Protein AF-A0A4Q3W3Z8-F1 (afdb_monomer)

Foldseek 3Di:
DDFDEDEAEDFAQVSLVVVVVCVVVVGNHQEYEYEDFWQDDPPRDTDGGNSRVSCVVVVHHYDHDD

Solvent-accessible surface area (backbone atoms only — not comparable to full-atom values): 3944 Å² total; per-residue (Å²): 132,85,78,68,79,38,73,49,77,41,38,54,65,79,45,38,62,59,53,48,53,41,56,76,69,67,52,48,67,74,31,37,36,31,68,56,70,41,63,45,75,89,85,50,43,81,39,72,37,48,31,52,55,51,31,60,77,68,69,46,55,74,46,59,73,133

Sequence (66 aa):
MMKPRIVFMGTPEFAVASLDALVKAENNIVGVITAPDKPAGRGMKMNTSAVKRYAEEHSLRLLQPE

Secondary structure (DSSP, 8-state):
-PPPEEEEE--STTHHHHHHHHHHTT-EEEEEE-PPPEEETTTTEEE--HHHHHHHHTT--EE---

Radius of gyration: 12.96 Å; Cα contacts (8 Å, |Δi|>4): 105; chains: 1; bounding box: 36×23×38 Å

Mean predicted aligned error: 3.02 Å

pLDDT: mean 95.63, std 4.12, range [77.5, 98.62]

Structure (mmCIF, N/CA/C/O backbone):
data_AF-A0A4Q3W3Z8-F1
#
_entry.id   AF-A0A4Q3W3Z8-F1
#
loop_
_atom_site.group_PDB
_atom_site.id
_atom_site.type_symbol
_atom_site.label_atom_id
_atom_site.label_alt_id
_atom_site.label_comp_id
_atom_site.label_asym_id
_atom_site.label_entity_id
_atom_site.label_seq_id
_atom_site.pdbx_PDB_ins_code
_atom_site.Cartn_x
_atom_site.Cartn_y
_atom_site.Cartn_z
_atom_site.occupancy
_atom_site.B_iso_or_equiv
_atom_site.auth_seq_id
_atom_site.auth_comp_id
_atom_site.auth_asym_id
_atom_site.auth_atom_id
_atom_site.pdbx_PDB_model_num
ATOM 1 N N . MET A 1 1 ? -19.618 -0.216 19.327 1.00 77.50 1 MET A N 1
ATOM 2 C CA . MET A 1 1 ? -19.823 -0.907 18.031 1.00 77.50 1 MET A CA 1
ATOM 3 C C . MET A 1 1 ? -18.465 -1.349 17.502 1.00 77.50 1 MET A C 1
ATOM 5 O O . MET A 1 1 ? -17.490 -0.657 17.761 1.00 77.50 1 MET A O 1
ATOM 9 N N . MET A 1 2 ? -18.372 -2.499 16.832 1.00 84.25 2 MET A N 1
ATOM 10 C CA . MET A 1 2 ? -17.099 -3.011 16.305 1.00 84.25 2 MET A CA 1
ATOM 11 C C . MET A 1 2 ? -16.698 -2.234 15.037 1.00 84.25 2 MET A C 1
ATOM 13 O O . MET A 1 2 ? -17.550 -2.019 14.176 1.00 84.25 2 MET A O 1
ATOM 17 N N . LYS A 1 3 ? -15.433 -1.799 14.912 1.00 88.50 3 LYS A N 1
ATOM 18 C CA . LYS A 1 3 ? -14.933 -1.139 13.687 1.00 88.50 3 LYS A CA 1
ATOM 19 C C . LYS A 1 3 ? -14.901 -2.150 12.521 1.00 88.50 3 LYS A C 1
ATOM 21 O O . LYS A 1 3 ? -14.451 -3.281 12.739 1.00 88.50 3 LYS A O 1
ATOM 26 N N . PRO A 1 4 ? -15.334 -1.776 11.299 1.00 95.44 4 PRO A N 1
ATOM 27 C CA . PRO A 1 4 ? -15.269 -2.659 10.136 1.00 95.44 4 PRO A CA 1
ATOM 28 C C . PRO A 1 4 ? -13.818 -3.030 9.819 1.00 95.44 4 PRO A C 1
ATOM 30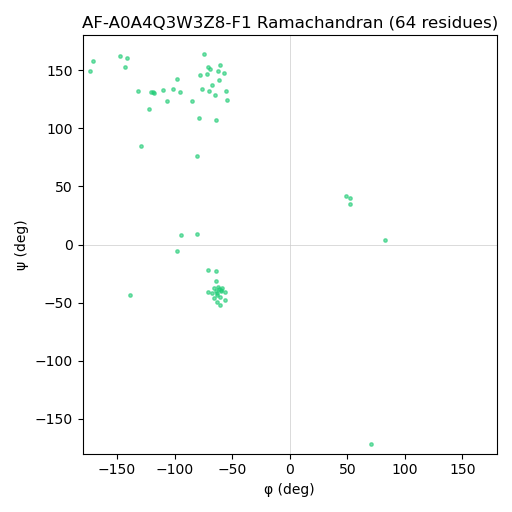 O O . PRO A 1 4 ? -12.919 -2.201 9.940 1.00 95.44 4 PRO A O 1
ATOM 33 N N . ARG A 1 5 ? -13.593 -4.285 9.421 1.00 97.62 5 ARG A N 1
ATOM 34 C CA . ARG A 1 5 ? -12.277 -4.784 9.000 1.00 97.62 5 ARG A CA 1
ATOM 35 C C . ARG A 1 5 ? -12.076 -4.458 7.525 1.00 97.62 5 ARG A C 1
ATOM 37 O O . ARG A 1 5 ? -12.892 -4.865 6.704 1.00 97.62 5 ARG A O 1
ATOM 44 N N . ILE A 1 6 ? -11.001 -3.751 7.198 1.00 98.00 6 ILE A N 1
ATOM 45 C CA . ILE A 1 6 ? -10.729 -3.254 5.848 1.00 98.00 6 ILE A CA 1
ATOM 46 C C . ILE A 1 6 ? -9.544 -4.005 5.246 1.00 98.00 6 ILE A C 1
ATOM 48 O O . ILE A 1 6 ? -8.501 -4.147 5.882 1.00 98.00 6 ILE A O 1
ATOM 52 N N . VAL A 1 7 ? -9.700 -4.448 4.001 1.00 98.38 7 VAL A N 1
ATOM 53 C CA . VAL A 1 7 ? -8.582 -4.831 3.137 1.00 98.38 7 VAL A CA 1
ATOM 54 C C . VAL A 1 7 ? -8.429 -3.739 2.089 1.00 98.38 7 VAL A C 1
ATOM 56 O O . VAL A 1 7 ? -9.388 -3.422 1.389 1.00 98.38 7 VAL A O 1
ATOM 59 N N . PHE A 1 8 ? -7.241 -3.150 1.997 1.00 98.44 8 PHE A N 1
ATOM 60 C CA . PHE A 1 8 ? -6.931 -2.148 0.984 1.00 98.44 8 PHE A CA 1
ATOM 61 C C . PHE A 1 8 ? -6.245 -2.813 -0.211 1.00 98.44 8 PHE A C 1
ATOM 63 O O . PHE A 1 8 ? -5.292 -3.567 -0.034 1.00 98.44 8 PHE A O 1
ATOM 70 N N . MET A 1 9 ? -6.710 -2.532 -1.426 1.00 98.19 9 MET A N 1
ATOM 71 C CA . MET A 1 9 ? -6.139 -3.066 -2.664 1.00 98.19 9 MET A CA 1
ATOM 72 C C . MET A 1 9 ? -5.725 -1.903 -3.562 1.00 98.19 9 MET A C 1
ATOM 74 O O . MET A 1 9 ? -6.571 -1.123 -3.995 1.00 98.19 9 MET A O 1
ATOM 78 N N . GLY A 1 10 ? -4.431 -1.773 -3.845 1.00 97.19 10 GLY A N 1
ATOM 79 C CA . GLY A 1 10 ? -3.919 -0.677 -4.658 1.00 97.19 10 GLY A CA 1
ATOM 80 C C . GLY A 1 10 ? -2.456 -0.863 -5.028 1.00 97.19 10 GLY A C 1
ATOM 81 O O . GLY A 1 10 ? -1.721 -1.587 -4.375 1.00 97.19 10 GLY A O 1
ATOM 82 N N . THR A 1 11 ? -2.025 -0.200 -6.095 1.00 96.69 11 THR A N 1
ATOM 83 C CA . THR A 1 11 ? -0.660 -0.287 -6.645 1.00 96.69 11 THR A CA 1
ATOM 84 C C . THR A 1 11 ? -0.084 1.060 -7.097 1.00 96.69 11 THR A C 1
ATOM 86 O O . THR A 1 11 ? 1.090 1.311 -6.807 1.00 96.69 11 THR A O 1
ATOM 89 N N . PRO A 1 12 ? -0.834 1.932 -7.803 1.00 96.25 12 PRO A N 1
ATOM 90 C CA . PRO A 1 12 ? -0.267 3.168 -8.330 1.00 96.25 12 PRO A CA 1
ATOM 91 C C . 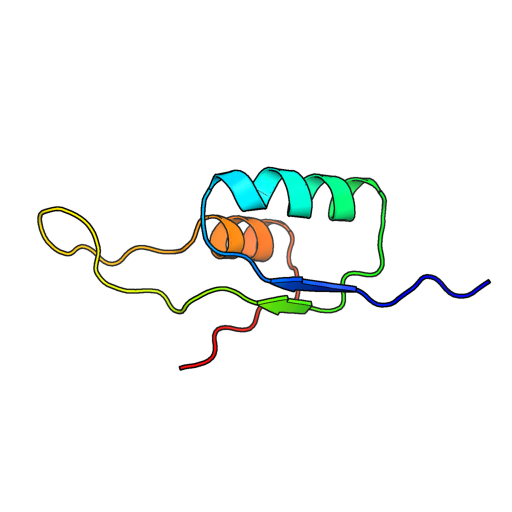PRO A 1 12 ? -0.051 4.214 -7.232 1.00 96.25 12 PRO A C 1
ATOM 93 O O . PRO A 1 12 ? -0.626 4.134 -6.149 1.00 96.25 12 PRO A O 1
ATOM 96 N N . GLU A 1 13 ? 0.752 5.229 -7.545 1.00 96.50 13 GLU A N 1
ATOM 97 C CA . GLU A 1 13 ? 1.131 6.307 -6.623 1.00 96.50 13 GLU A CA 1
ATOM 98 C C . GLU A 1 13 ? -0.070 7.048 -6.027 1.00 96.50 13 GLU A C 1
ATOM 100 O O . GLU A 1 13 ? -0.125 7.264 -4.819 1.00 96.50 13 GLU A O 1
ATOM 105 N N . PHE A 1 14 ? -1.099 7.330 -6.829 1.00 96.75 14 PHE A N 1
ATOM 106 C CA . PHE A 1 14 ? -2.296 8.021 -6.341 1.00 96.75 14 PHE A CA 1
ATOM 107 C C . PHE A 1 14 ? -3.080 7.224 -5.282 1.00 96.75 14 PHE A C 1
ATOM 109 O O . PHE A 1 14 ? -3.820 7.817 -4.500 1.00 96.75 14 PHE A O 1
ATOM 116 N N . ALA A 1 15 ? -2.928 5.894 -5.229 1.00 98.06 15 ALA A N 1
ATOM 117 C CA . ALA A 1 15 ? -3.634 5.058 -4.258 1.00 98.06 15 ALA A CA 1
ATOM 118 C C . ALA A 1 15 ? -3.094 5.251 -2.830 1.00 98.06 15 ALA A C 1
ATOM 120 O O . ALA A 1 15 ? -3.811 5.001 -1.861 1.00 98.06 15 ALA A O 1
ATOM 121 N N . VAL A 1 16 ? -1.856 5.740 -2.690 1.00 98.31 16 VAL A N 1
ATOM 122 C CA . VAL A 1 16 ? -1.229 6.006 -1.389 1.00 98.31 16 VAL A CA 1
ATOM 123 C C . VAL A 1 16 ? -2.032 7.029 -0.590 1.00 98.31 16 VAL A C 1
ATOM 125 O O . VAL A 1 16 ? -2.239 6.827 0.599 1.00 98.31 16 VAL A O 1
ATOM 128 N N . ALA A 1 17 ? -2.570 8.070 -1.235 1.00 98.38 17 ALA A N 1
ATOM 129 C CA . ALA A 1 17 ? -3.371 9.087 -0.552 1.00 98.38 17 ALA A CA 1
ATOM 130 C C . ALA A 1 17 ? -4.636 8.499 0.102 1.00 98.38 17 ALA A C 1
ATOM 132 O O . ALA A 1 17 ? -5.009 8.886 1.208 1.00 98.38 17 ALA A O 1
ATOM 133 N N . SER A 1 18 ? -5.285 7.530 -0.553 1.00 98.31 18 SER A N 1
ATOM 134 C CA . SER A 1 18 ? -6.453 6.843 0.008 1.00 98.31 18 SER A CA 1
ATOM 135 C C . SER A 1 18 ? -6.078 5.909 1.159 1.00 98.31 18 SER A C 1
ATOM 137 O O . SER A 1 18 ? -6.788 5.874 2.162 1.00 98.31 18 SER A O 1
ATOM 139 N N . LEU A 1 19 ? -4.967 5.174 1.041 1.00 98.50 19 LEU A N 1
ATOM 140 C CA . LEU A 1 19 ? -4.462 4.330 2.127 1.00 98.50 19 LEU A CA 1
ATOM 141 C C . LEU A 1 19 ? -4.080 5.173 3.350 1.00 98.50 19 LEU A C 1
ATOM 143 O O . LEU A 1 19 ? -4.458 4.840 4.471 1.00 98.50 19 LEU A O 1
ATOM 147 N N . ASP A 1 20 ? -3.414 6.301 3.124 1.00 98.56 20 ASP A N 1
ATOM 148 C CA . ASP A 1 20 ? -3.003 7.233 4.167 1.00 98.56 20 ASP A CA 1
ATOM 149 C C . ASP A 1 20 ? -4.187 7.851 4.911 1.00 98.56 20 ASP A C 1
ATOM 151 O O . ASP A 1 20 ? -4.197 7.887 6.141 1.00 98.56 20 ASP A O 1
ATOM 155 N N . ALA A 1 21 ? -5.243 8.236 4.191 1.00 98.44 21 ALA A N 1
ATOM 156 C CA . ALA A 1 21 ? -6.477 8.699 4.816 1.00 98.44 21 ALA A CA 1
ATOM 157 C C . ALA A 1 21 ? -7.103 7.626 5.729 1.00 98.44 21 ALA A C 1
ATOM 159 O O . ALA A 1 21 ? -7.575 7.945 6.821 1.00 98.44 21 ALA A O 1
ATOM 160 N N . LEU A 1 22 ? -7.077 6.350 5.320 1.00 98.00 22 LEU A N 1
ATOM 161 C CA . LEU A 1 22 ? -7.593 5.247 6.136 1.00 98.00 22 LEU A CA 1
ATOM 162 C C .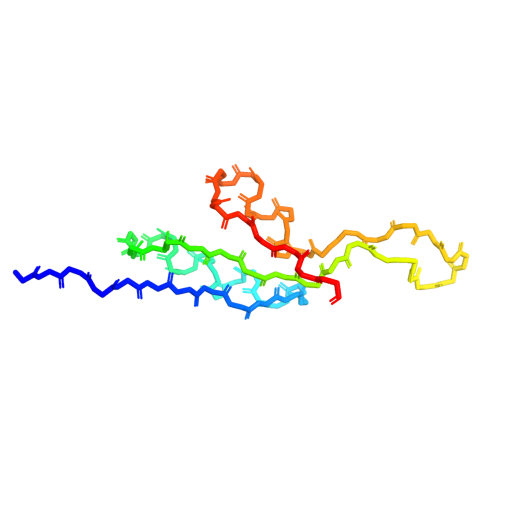 LEU A 1 22 ? -6.749 5.013 7.395 1.00 98.00 22 LEU A C 1
ATOM 164 O O . LEU A 1 22 ? -7.330 4.799 8.463 1.00 98.00 22 LEU A O 1
ATOM 168 N N . VAL A 1 23 ? -5.418 5.072 7.272 1.00 97.75 23 VAL A N 1
ATOM 169 C CA . VAL A 1 23 ? -4.469 4.935 8.390 1.00 97.75 23 VAL A CA 1
ATOM 170 C C . VAL A 1 23 ? -4.648 6.076 9.390 1.00 97.75 23 VAL A C 1
ATOM 172 O O . VAL A 1 23 ? -4.827 5.819 10.578 1.00 97.75 23 VAL A O 1
ATOM 175 N N . LYS A 1 24 ? -4.686 7.328 8.918 1.00 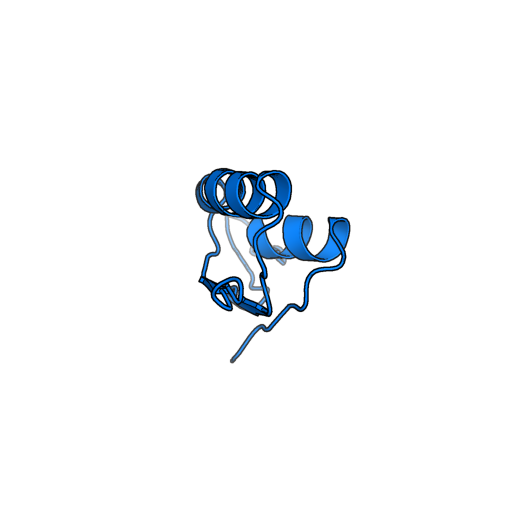97.94 24 LYS A N 1
ATOM 176 C CA . LYS A 1 24 ? -4.869 8.524 9.761 1.00 97.94 24 LYS A CA 1
ATOM 177 C C . LYS A 1 24 ? -6.218 8.567 10.471 1.00 97.94 24 LYS A C 1
ATOM 179 O O . LYS A 1 24 ? -6.307 9.089 11.573 1.00 97.94 24 LYS A O 1
ATOM 184 N N . ALA A 1 25 ? -7.260 8.007 9.861 1.00 97.12 25 ALA A N 1
ATOM 185 C CA . ALA A 1 25 ? -8.570 7.850 10.489 1.00 97.12 25 ALA A CA 1
ATOM 186 C C . ALA A 1 25 ? -8.649 6.638 11.444 1.00 97.12 25 ALA A C 1
ATOM 188 O O . ALA A 1 25 ? -9.739 6.283 11.899 1.00 97.12 25 ALA A O 1
ATOM 189 N N . GLU A 1 26 ? -7.518 5.983 11.738 1.00 96.06 26 GLU A N 1
ATOM 190 C CA . GLU A 1 26 ? -7.412 4.836 12.645 1.00 96.06 26 GLU A CA 1
ATOM 191 C C . GLU A 1 26 ? -8.410 3.718 12.297 1.00 96.06 26 GLU A C 1
ATOM 193 O O . GLU A 1 26 ? -9.054 3.108 13.167 1.00 96.06 26 GLU A O 1
ATOM 198 N N . ASN A 1 27 ? -8.597 3.470 10.997 1.00 96.94 27 ASN A N 1
ATOM 199 C CA . ASN A 1 27 ? -9.424 2.364 10.537 1.00 96.94 27 ASN A CA 1
ATOM 200 C C . ASN A 1 27 ? -8.737 1.026 10.817 1.00 96.94 27 ASN A C 1
ATOM 202 O O . ASN A 1 27 ? -7.513 0.911 10.838 1.00 96.94 27 ASN A O 1
ATOM 206 N N . ASN A 1 28 ? -9.539 -0.024 10.982 1.00 97.25 28 ASN A N 1
ATOM 207 C CA . ASN A 1 28 ? -9.034 -1.373 11.211 1.00 97.25 28 ASN A CA 1
ATOM 208 C C . ASN A 1 28 ? -8.613 -2.027 9.883 1.00 97.25 28 ASN A C 1
ATOM 210 O O . ASN A 1 28 ? -9.337 -2.853 9.322 1.00 97.25 28 ASN A O 1
ATOM 214 N N . ILE A 1 29 ? -7.458 -1.613 9.360 1.00 98.00 29 ILE A N 1
ATOM 215 C CA . ILE A 1 29 ? -6.859 -2.166 8.143 1.00 98.00 29 ILE A CA 1
ATOM 216 C C . ILE A 1 29 ? -6.172 -3.483 8.502 1.00 98.00 29 ILE A C 1
ATOM 218 O O . ILE A 1 29 ? -5.145 -3.509 9.172 1.00 98.00 29 ILE A O 1
ATOM 222 N N . VAL A 1 30 ? -6.747 -4.595 8.052 1.00 98.12 30 VAL A N 1
ATOM 223 C CA . VAL A 1 30 ? -6.259 -5.946 8.373 1.00 98.12 30 VAL A CA 1
ATOM 224 C C . VAL A 1 30 ? -5.377 -6.546 7.282 1.00 98.12 30 VAL A C 1
ATOM 226 O O . VAL A 1 30 ? -4.832 -7.636 7.468 1.00 98.12 30 VAL A O 1
ATOM 229 N N . GLY A 1 31 ? -5.241 -5.856 6.150 1.00 98.31 31 GLY A N 1
ATOM 230 C CA . GLY A 1 31 ? -4.367 -6.251 5.056 1.00 98.31 31 GLY A CA 1
ATOM 231 C C . GLY A 1 31 ? -4.290 -5.198 3.955 1.00 98.31 31 GLY A C 1
ATOM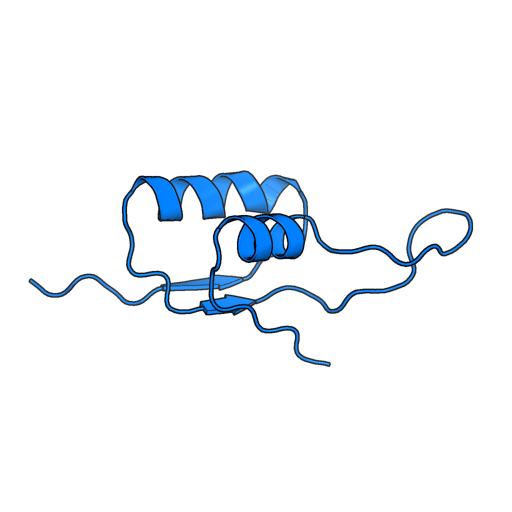 232 O O . GLY A 1 31 ? -5.258 -4.486 3.688 1.00 98.31 31 GLY A O 1
ATOM 233 N N . VAL A 1 32 ? -3.136 -5.141 3.304 1.00 98.62 32 VAL A N 1
ATOM 234 C CA . VAL A 1 32 ? -2.859 -4.360 2.102 1.00 98.62 32 VAL A CA 1
ATOM 235 C C . VAL A 1 32 ? -2.434 -5.332 1.010 1.00 98.62 32 VAL A C 1
ATOM 237 O O . VAL A 1 32 ? -1.578 -6.182 1.239 1.00 98.62 32 VAL A O 1
ATOM 240 N N . ILE A 1 33 ? -3.031 -5.219 -0.171 1.00 98.50 33 ILE A N 1
ATOM 241 C CA . ILE A 1 33 ? -2.683 -6.016 -1.346 1.00 98.50 33 ILE A CA 1
ATOM 242 C C . ILE A 1 33 ? -2.204 -5.076 -2.441 1.00 98.50 33 ILE A C 1
ATOM 244 O O . ILE A 1 33 ? -2.862 -4.084 -2.760 1.00 98.50 33 ILE A O 1
ATOM 248 N N . THR A 1 34 ? -1.069 -5.416 -3.038 1.00 98.00 34 THR A N 1
ATOM 249 C CA . THR A 1 34 ? -0.514 -4.709 -4.191 1.00 98.00 34 THR A CA 1
ATOM 250 C C . THR A 1 34 ? 0.109 -5.698 -5.166 1.00 98.00 34 THR A C 1
ATOM 252 O O .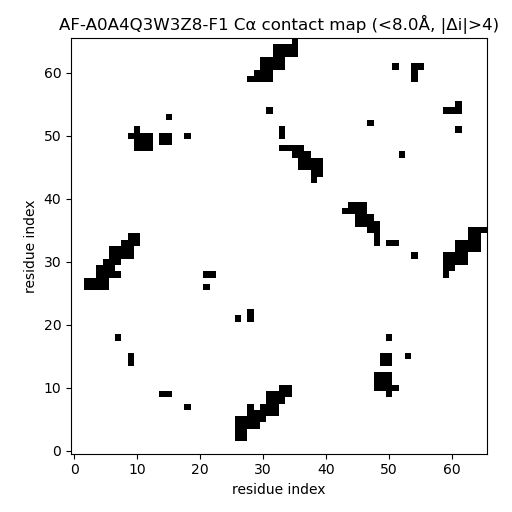 THR A 1 34 ? 0.410 -6.833 -4.796 1.00 98.00 34 THR A O 1
ATOM 255 N N . ALA A 1 35 ? 0.292 -5.277 -6.416 1.00 95.44 35 ALA A N 1
ATOM 256 C CA . ALA A 1 35 ? 0.973 -6.084 -7.416 1.00 95.44 35 ALA A CA 1
ATOM 257 C C . ALA A 1 35 ? 2.397 -6.461 -6.951 1.00 95.44 35 ALA A C 1
ATOM 259 O O . ALA A 1 35 ? 3.044 -5.665 -6.253 1.00 95.44 35 ALA A O 1
ATOM 260 N N . PRO A 1 36 ? 2.901 -7.643 -7.344 1.00 94.31 36 PRO A N 1
ATOM 261 C CA . PRO A 1 36 ? 4.280 -8.032 -7.097 1.00 94.31 36 PRO A CA 1
ATOM 262 C C . PRO A 1 36 ? 5.250 -7.056 -7.767 1.00 94.31 36 PRO A C 1
ATOM 264 O O . PRO A 1 36 ? 4.924 -6.387 -8.757 1.00 94.31 36 PRO A O 1
ATOM 267 N N . ASP A 1 37 ? 6.455 -6.979 -7.213 1.00 94.31 37 ASP A N 1
ATOM 268 C CA . ASP A 1 37 ? 7.514 -6.155 -7.782 1.00 94.31 37 ASP A CA 1
ATOM 269 C C . ASP A 1 37 ? 7.892 -6.716 -9.151 1.00 94.31 37 ASP A C 1
ATOM 271 O O . ASP A 1 37 ? 8.150 -7.911 -9.299 1.00 94.31 37 ASP A O 1
ATOM 275 N N . LYS A 1 38 ? 7.915 -5.852 -10.167 1.00 91.69 38 LYS A N 1
ATOM 276 C CA . LYS A 1 38 ? 8.192 -6.271 -11.542 1.00 91.69 38 LYS A CA 1
ATOM 277 C C . LYS A 1 38 ? 9.015 -5.236 -12.302 1.00 91.69 38 LYS A C 1
ATOM 279 O O . LYS A 1 38 ? 8.924 -4.042 -11.998 1.00 91.69 38 LYS A O 1
ATOM 284 N N . PRO A 1 39 ? 9.802 -5.663 -13.303 1.00 93.12 39 PRO A N 1
ATOM 285 C CA . PRO A 1 39 ? 10.505 -4.753 -14.195 1.00 93.12 39 PRO A CA 1
ATOM 286 C C . PRO A 1 39 ? 9.555 -3.758 -14.874 1.00 93.12 39 PRO A C 1
ATOM 288 O O . PRO A 1 39 ? 8.516 -4.152 -15.407 1.00 93.12 39 PRO A O 1
ATOM 291 N N . ALA A 1 40 ? 9.905 -2.470 -14.871 1.00 88.81 40 ALA A N 1
ATOM 292 C CA . ALA A 1 40 ? 9.0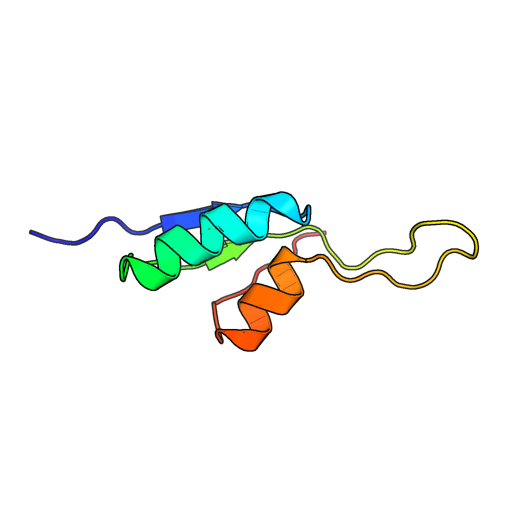96 -1.431 -15.507 1.00 88.81 40 ALA A CA 1
ATOM 293 C C . ALA A 1 40 ? 9.944 -0.287 -16.088 1.00 88.81 40 ALA A C 1
ATOM 295 O O . ALA A 1 40 ? 11.100 -0.084 -15.713 1.00 88.81 40 ALA A O 1
ATOM 296 N N . GLY A 1 41 ? 9.335 0.493 -16.989 1.00 88.50 41 GLY A N 1
ATOM 297 C CA . GLY A 1 41 ? 9.955 1.666 -17.611 1.00 88.50 41 GLY A CA 1
ATOM 298 C C . GLY A 1 41 ? 11.079 1.331 -18.600 1.00 88.50 41 GLY A C 1
ATOM 299 O O . GLY A 1 41 ? 11.318 0.177 -18.958 1.00 88.50 41 GLY A O 1
ATOM 300 N N . ARG A 1 42 ? 11.790 2.363 -19.069 1.00 90.50 42 ARG A N 1
ATOM 301 C CA . ARG A 1 42 ? 12.970 2.169 -19.925 1.00 90.50 42 ARG A CA 1
ATOM 302 C C . ARG A 1 42 ? 14.110 1.567 -19.102 1.00 90.50 42 ARG A C 1
ATOM 304 O O . ARG A 1 42 ? 14.416 2.054 -18.017 1.00 90.50 42 ARG A O 1
ATOM 311 N N . GLY A 1 43 ? 14.740 0.521 -19.630 1.00 93.25 43 GLY A N 1
ATOM 312 C CA . GLY A 1 43 ? 15.814 -0.201 -18.942 1.00 93.25 43 GLY A CA 1
ATOM 313 C C . GLY A 1 43 ? 15.340 -1.258 -17.940 1.00 93.25 43 GLY A C 1
ATOM 314 O O . GLY A 1 43 ? 16.192 -1.852 -17.290 1.00 93.25 43 GLY A O 1
ATOM 315 N N . MET A 1 44 ? 14.024 -1.506 -17.830 1.00 89.81 44 MET A N 1
ATOM 316 C CA . MET A 1 44 ? 13.440 -2.665 -17.131 1.00 89.81 44 MET A CA 1
ATOM 317 C C . MET A 1 44 ? 14.012 -2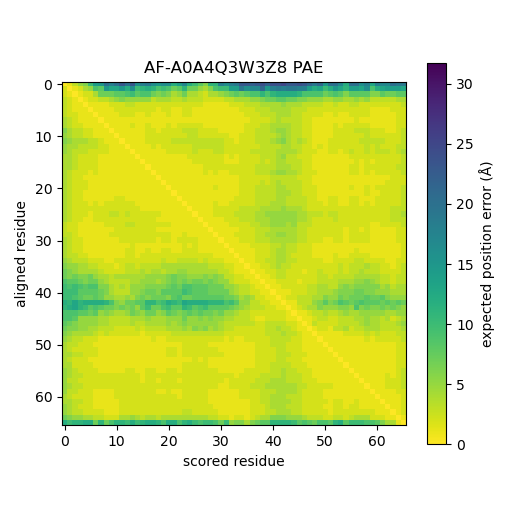.901 -15.727 1.00 89.81 44 MET A C 1
ATOM 319 O O . MET A 1 44 ? 14.281 -4.030 -15.320 1.00 89.81 44 MET A O 1
ATOM 323 N N . LYS A 1 45 ? 14.207 -1.823 -14.967 1.00 92.12 45 LYS A N 1
ATOM 324 C CA . LYS A 1 45 ? 14.653 -1.940 -13.578 1.00 92.12 45 LYS A CA 1
ATOM 325 C C . LYS A 1 45 ? 13.517 -2.489 -12.724 1.00 92.12 45 LYS A C 1
ATOM 327 O O . LYS A 1 45 ? 12.348 -2.192 -12.985 1.00 92.12 45 LYS A O 1
ATOM 332 N N . MET A 1 46 ? 13.874 -3.264 -11.699 1.00 92.56 46 MET A N 1
ATOM 333 C CA . MET A 1 46 ? 12.918 -3.714 -10.688 1.00 92.56 46 MET A CA 1
ATOM 334 C C . MET A 1 46 ? 12.210 -2.505 -10.087 1.00 92.56 46 MET A C 1
ATOM 336 O O . MET A 1 46 ? 12.860 -1.575 -9.606 1.00 92.56 46 MET A O 1
ATOM 340 N N . ASN A 1 47 ? 10.882 -2.515 -10.151 1.00 91.81 47 ASN A N 1
ATOM 341 C CA . ASN A 1 47 ? 10.051 -1.455 -9.617 1.00 91.81 47 ASN A CA 1
ATOM 342 C C . ASN A 1 47 ? 9.151 -2.007 -8.513 1.00 91.81 47 ASN A C 1
ATOM 344 O O . ASN A 1 47 ? 8.457 -3.008 -8.696 1.00 91.81 47 ASN A O 1
ATOM 348 N N . THR A 1 48 ? 9.152 -1.308 -7.387 1.00 94.50 48 THR A N 1
ATOM 349 C CA . THR A 1 48 ? 8.327 -1.600 -6.217 1.00 94.50 48 THR A CA 1
ATOM 350 C C . THR A 1 48 ? 7.146 -0.642 -6.221 1.00 94.50 48 THR A C 1
ATOM 352 O O . THR A 1 48 ? 7.323 0.558 -6.440 1.00 94.50 48 THR A O 1
ATOM 355 N N . SER A 1 49 ? 5.936 -1.153 -5.989 1.00 96.12 49 SER A N 1
ATOM 356 C CA . SER A 1 49 ? 4.733 -0.311 -5.998 1.00 96.12 49 SER A CA 1
ATOM 357 C C . SER A 1 49 ? 4.771 0.763 -4.901 1.00 96.12 49 SER A C 1
ATOM 359 O O . SER A 1 49 ? 5.322 0.546 -3.820 1.00 96.12 49 SER A O 1
ATOM 361 N N . ALA A 1 50 ? 4.143 1.914 -5.150 1.00 97.25 50 ALA A N 1
ATOM 362 C CA . ALA A 1 50 ? 4.065 2.989 -4.160 1.00 97.25 50 ALA A CA 1
ATOM 363 C C . ALA A 1 50 ? 3.301 2.551 -2.896 1.00 97.25 50 ALA A C 1
ATOM 365 O O . ALA A 1 50 ? 3.693 2.876 -1.779 1.00 97.25 50 ALA A O 1
ATOM 366 N N . VAL A 1 51 ? 2.259 1.732 -3.074 1.00 98.31 51 VAL A N 1
ATOM 367 C CA . VAL A 1 51 ? 1.482 1.150 -1.971 1.00 98.31 51 VAL A CA 1
ATOM 368 C C . VAL A 1 51 ? 2.310 0.171 -1.138 1.00 98.31 51 VAL A C 1
ATOM 370 O O . VAL A 1 51 ? 2.172 0.171 0.081 1.00 98.31 51 VAL A O 1
ATOM 373 N N . LYS A 1 52 ? 3.195 -0.626 -1.756 1.00 98.00 52 LYS A N 1
ATOM 374 C CA . LYS A 1 52 ? 4.113 -1.505 -1.012 1.00 98.00 52 LYS A CA 1
ATOM 375 C C . LYS A 1 52 ? 5.021 -0.702 -0.092 1.00 98.00 52 LYS A C 1
ATOM 377 O O . LYS A 1 52 ? 5.047 -0.989 1.097 1.00 98.00 52 LYS A O 1
ATOM 382 N N . ARG A 1 53 ? 5.703 0.317 -0.627 1.00 97.94 53 ARG A N 1
ATOM 383 C CA . ARG A 1 53 ? 6.613 1.159 0.168 1.00 97.94 53 ARG A CA 1
ATOM 384 C C . ARG A 1 53 ? 5.890 1.773 1.362 1.00 97.94 53 ARG A C 1
ATOM 386 O O . ARG A 1 53 ? 6.345 1.636 2.489 1.00 97.94 53 ARG A O 1
ATOM 393 N N . TYR A 1 54 ? 4.711 2.346 1.121 1.00 98.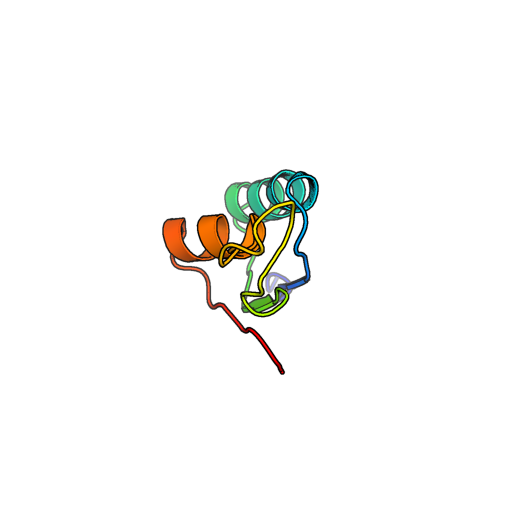38 54 TYR A N 1
ATOM 394 C CA . TYR A 1 54 ? 3.893 2.917 2.186 1.00 98.38 54 TYR A CA 1
ATOM 395 C C . TYR A 1 54 ? 3.492 1.873 3.243 1.00 98.38 54 TYR A C 1
ATOM 397 O O . TYR A 1 54 ? 3.574 2.137 4.442 1.00 98.38 54 TYR A O 1
ATOM 405 N N . ALA A 1 55 ? 3.056 0.685 2.810 1.00 98.06 55 ALA A N 1
ATOM 406 C CA . ALA A 1 55 ? 2.664 -0.394 3.710 1.00 98.06 55 ALA A CA 1
ATOM 407 C C . ALA A 1 55 ? 3.839 -0.897 4.562 1.00 98.06 55 ALA A C 1
ATOM 409 O O . ALA A 1 55 ? 3.649 -1.141 5.749 1.00 98.06 55 ALA A O 1
ATOM 410 N N . GLU A 1 56 ? 5.036 -1.010 3.985 1.00 97.62 56 GLU A N 1
ATOM 411 C CA . GLU A 1 56 ? 6.262 -1.379 4.702 1.00 97.62 56 GLU A CA 1
ATOM 412 C C . GLU A 1 56 ? 6.658 -0.304 5.728 1.00 97.62 56 GLU A C 1
ATOM 414 O O . GLU A 1 56 ? 6.890 -0.633 6.890 1.00 97.62 56 GLU A O 1
ATOM 419 N N . GLU A 1 57 ? 6.641 0.978 5.345 1.00 97.94 57 GLU A N 1
ATOM 420 C CA . GLU A 1 57 ? 6.933 2.115 6.237 1.00 97.94 57 GLU A CA 1
ATOM 421 C C . GLU A 1 57 ? 5.985 2.183 7.444 1.00 97.94 57 GLU A C 1
ATOM 423 O O . GLU A 1 57 ? 6.409 2.486 8.558 1.00 97.94 57 GLU A O 1
ATOM 428 N N . HIS A 1 58 ? 4.706 1.855 7.240 1.00 97.62 58 HIS A N 1
ATOM 429 C CA . HIS A 1 58 ? 3.677 1.869 8.284 1.00 97.62 58 HIS A CA 1
ATOM 430 C C . HIS A 1 58 ? 3.470 0.498 8.947 1.00 97.62 58 HIS A C 1
ATOM 432 O O . HIS A 1 58 ? 2.531 0.330 9.725 1.00 97.62 58 HIS A O 1
ATOM 438 N N . SER A 1 59 ? 4.327 -0.490 8.652 1.00 97.38 59 SER A N 1
ATOM 439 C CA . SER A 1 59 ? 4.248 -1.855 9.200 1.00 97.38 59 SER A CA 1
ATOM 440 C C . SER A 1 59 ? 2.869 -2.518 9.023 1.00 97.38 59 SER A C 1
ATOM 442 O O . SER A 1 59 ? 2.400 -3.273 9.877 1.00 97.38 59 SER A O 1
ATOM 444 N N . LEU A 1 60 ? 2.197 -2.234 7.906 1.00 98.00 60 LEU A N 1
ATOM 445 C CA . LEU A 1 60 ? 0.912 -2.829 7.555 1.00 98.00 60 LEU A CA 1
ATOM 446 C C . LEU A 1 60 ? 1.112 -4.250 7.020 1.00 98.00 60 LEU A C 1
ATOM 448 O O . LEU A 1 60 ? 2.074 -4.545 6.311 1.00 98.00 60 LEU A O 1
ATOM 452 N N . ARG A 1 61 ? 0.156 -5.143 7.302 1.00 98.19 61 ARG A N 1
ATOM 453 C CA . ARG A 1 61 ? 0.179 -6.511 6.765 1.00 98.19 61 ARG A CA 1
ATOM 454 C C . ARG A 1 61 ? 0.059 -6.483 5.239 1.00 98.19 61 ARG A C 1
ATOM 456 O O . ARG A 1 61 ? -1.032 -6.259 4.721 1.00 98.19 61 ARG A O 1
ATOM 463 N N . LEU A 1 62 ? 1.152 -6.766 4.538 1.00 98.06 62 LEU A N 1
ATOM 464 C CA . LEU A 1 62 ? 1.231 -6.740 3.079 1.00 98.06 62 LEU A CA 1
ATOM 465 C C . LEU A 1 62 ? 1.067 -8.137 2.461 1.00 98.06 62 LEU A C 1
ATOM 467 O O . LEU A 1 62 ? 1.577 -9.126 2.984 1.00 98.06 62 LEU A O 1
ATOM 471 N N . LEU A 1 63 ? 0.376 -8.206 1.326 1.00 98.12 63 LEU A N 1
ATOM 472 C CA . LEU A 1 63 ? 0.204 -9.395 0.495 1.00 98.12 63 LEU A CA 1
ATOM 473 C C . LEU A 1 63 ? 0.497 -9.035 -0.974 1.00 98.12 63 LEU A C 1
ATOM 475 O O . LEU A 1 63 ? -0.022 -8.042 -1.486 1.00 98.12 63 LEU A O 1
ATOM 479 N N . GLN A 1 64 ? 1.306 -9.850 -1.654 1.00 97.00 64 GLN A N 1
ATOM 480 C CA . GLN A 1 64 ? 1.634 -9.711 -3.081 1.00 97.00 64 GLN A CA 1
ATOM 481 C C . GLN A 1 64 ? 1.395 -11.061 -3.791 1.00 97.00 64 GLN A C 1
ATOM 483 O O . GLN A 1 64 ? 2.327 -11.856 -3.867 1.00 97.00 64 GLN A O 1
ATOM 488 N N . PRO A 1 65 ? 0.160 -11.383 -4.225 1.00 94.50 65 PRO A N 1
ATOM 489 C CA . PRO A 1 65 ? -0.118 -12.628 -4.950 1.00 94.50 65 PRO A CA 1
ATOM 490 C C . PRO A 1 65 ? 0.511 -12.631 -6.359 1.00 94.50 65 PRO A C 1
ATOM 492 O O . PRO A 1 65 ? 0.660 -11.562 -6.958 1.00 94.50 65 PRO A O 1
ATOM 495 N N . GLU A 1 66 ? 0.855 -13.824 -6.864 1.00 83.25 66 GLU A N 1
ATOM 496 C CA . GLU A 1 66 ? 1.442 -14.078 -8.199 1.00 83.25 66 GLU A CA 1
ATOM 497 C C . GLU A 1 66 ? 0.393 -14.360 -9.284 1.00 83.25 66 GLU A C 1
ATOM 499 O O . GLU A 1 66 ? -0.633 -15.011 -8.971 1.00 83.25 66 GLU A O 1
#

Nearest PDB structures (foldseek):
  2fmt-assembly2_B  TM=9.246E-01  e=5.031E-07  Escherichia coli
  4iqf-assembly2_B  TM=9.405E-01  e=8.779E-06  Bacillus anthracis
  5uai-assembly1_A  TM=8.859E-01  e=8.201E-06  Pseudomonas aeruginosa PAO1